Protein AF-A0A3D0LXN7-F1 (afdb_monomer_lite)

Structure (mmCIF, N/CA/C/O backbone):
data_AF-A0A3D0LXN7-F1
#
_entry.id   AF-A0A3D0LXN7-F1
#
loop_
_atom_site.group_PDB
_atom_site.id
_atom_site.type_symbol
_atom_site.label_atom_id
_atom_site.label_alt_id
_atom_site.label_comp_id
_atom_site.label_asym_id
_atom_site.label_entity_id
_atom_site.label_seq_id
_atom_site.pdbx_PDB_ins_code
_atom_site.Cartn_x
_atom_site.Cartn_y
_atom_site.Cartn_z
_atom_site.occupancy
_atom_site.B_iso_or_equiv
_atom_site.auth_seq_id
_atom_site.auth_comp_id
_atom_site.auth_asym_id
_atom_site.auth_atom_id
_atom_site.pdbx_PDB_model_num
ATOM 1 N N . MET A 1 1 ? 51.418 36.571 -18.135 1.00 54.59 1 MET A N 1
ATOM 2 C CA . MET A 1 1 ? 50.299 37.410 -18.617 1.00 54.59 1 MET A CA 1
ATOM 3 C C . MET A 1 1 ? 48.993 36.635 -18.841 1.00 54.59 1 MET A C 1
ATOM 5 O O . MET A 1 1 ? 48.068 36.870 -18.081 1.00 54.59 1 MET A O 1
ATOM 9 N N . MET A 1 2 ? 48.870 35.699 -19.801 1.00 38.34 2 MET A N 1
ATOM 10 C CA . MET A 1 2 ? 47.593 34.976 -20.043 1.00 38.34 2 MET A CA 1
ATOM 11 C C . MET A 1 2 ? 47.207 34.010 -18.903 1.00 38.34 2 MET A C 1
ATOM 13 O O . MET A 1 2 ? 46.051 33.967 -18.494 1.00 38.34 2 MET A O 1
ATOM 17 N N . GLU A 1 3 ? 48.185 33.306 -18.330 1.00 50.97 3 GLU A N 1
ATOM 18 C CA . GLU A 1 3 ? 47.972 32.413 -17.178 1.00 50.97 3 GLU A CA 1
ATOM 19 C C . GLU A 1 3 ? 47.642 33.175 -15.884 1.00 50.97 3 GLU A C 1
ATOM 21 O O . GLU A 1 3 ? 46.814 32.739 -15.091 1.00 50.97 3 GLU A O 1
ATOM 26 N N . GLU A 1 4 ? 48.196 34.375 -15.701 1.00 49.41 4 GLU A N 1
ATOM 27 C CA . GLU A 1 4 ? 47.832 35.250 -14.577 1.00 49.41 4 GLU A CA 1
ATOM 28 C C . GLU A 1 4 ? 46.405 35.790 -14.718 1.00 49.41 4 GLU A C 1
ATOM 30 O O . GLU A 1 4 ? 45.710 35.955 -13.718 1.00 49.41 4 GLU A O 1
ATOM 35 N N . LEU A 1 5 ? 45.951 36.030 -15.953 1.00 47.81 5 LEU A N 1
ATOM 36 C CA . LEU A 1 5 ? 44.578 36.440 -16.242 1.00 47.81 5 LEU A CA 1
ATOM 37 C C . LEU A 1 5 ? 43.588 35.310 -15.919 1.00 47.81 5 LEU A C 1
ATOM 39 O O . LEU A 1 5 ? 42.580 35.544 -15.256 1.00 47.81 5 LEU A O 1
ATOM 43 N N . LYS A 1 6 ? 43.919 34.068 -16.300 1.00 56.88 6 LYS A N 1
ATOM 44 C CA . LYS A 1 6 ? 43.139 32.871 -15.943 1.00 56.88 6 LYS A CA 1
ATOM 45 C C . LYS A 1 6 ? 43.099 32.651 -14.431 1.00 56.88 6 LYS A C 1
ATOM 47 O O . LYS A 1 6 ? 42.025 32.439 -13.880 1.00 56.88 6 LYS A O 1
ATOM 52 N N . ALA A 1 7 ? 44.237 32.769 -13.746 1.00 58.62 7 ALA A N 1
ATOM 53 C CA . ALA A 1 7 ? 44.312 32.608 -12.295 1.00 58.62 7 ALA A CA 1
ATOM 54 C C . ALA A 1 7 ? 43.496 33.675 -11.541 1.00 58.62 7 ALA A C 1
ATOM 56 O O . ALA A 1 7 ? 42.830 33.365 -10.552 1.00 58.62 7 ALA A O 1
ATOM 57 N N . ARG A 1 8 ? 43.501 34.926 -12.026 1.00 59.16 8 ARG A N 1
ATOM 58 C CA . ARG A 1 8 ? 42.653 36.003 -11.492 1.00 59.16 8 ARG A CA 1
ATOM 59 C C . ARG A 1 8 ? 41.167 35.724 -11.722 1.00 59.16 8 ARG A C 1
ATOM 61 O O . ARG A 1 8 ? 40.393 35.881 -10.783 1.00 59.16 8 ARG A O 1
ATOM 68 N N . ASN A 1 9 ? 40.787 35.243 -12.907 1.00 65.69 9 ASN A N 1
ATOM 69 C CA . ASN A 1 9 ? 39.399 34.894 -13.225 1.00 65.69 9 ASN A CA 1
ATOM 70 C C . ASN A 1 9 ? 38.882 33.722 -12.384 1.00 65.69 9 ASN A C 1
ATOM 72 O O . ASN A 1 9 ? 37.780 33.794 -11.849 1.00 65.69 9 ASN A O 1
ATOM 76 N N . ILE A 1 10 ? 39.694 32.679 -12.193 1.00 67.06 10 ILE A N 1
ATOM 77 C CA . ILE A 1 10 ? 39.335 31.527 -11.353 1.00 67.06 10 ILE A CA 1
ATOM 78 C C . ILE A 1 10 ? 39.123 31.968 -9.900 1.00 67.06 10 ILE A C 1
ATOM 80 O O . ILE A 1 10 ? 38.133 31.589 -9.280 1.00 67.06 10 ILE A O 1
ATOM 84 N N . ARG A 1 11 ? 40.010 32.814 -9.362 1.00 71.94 11 ARG A N 1
ATOM 85 C CA . ARG A 1 11 ? 39.874 33.333 -7.994 1.00 71.94 11 ARG A CA 1
ATOM 86 C C . ARG A 1 11 ? 38.647 34.233 -7.833 1.00 71.94 11 ARG A C 1
ATOM 88 O O . ARG A 1 11 ? 37.946 34.119 -6.836 1.00 71.94 11 ARG A O 1
ATOM 95 N N . ALA A 1 12 ? 38.377 35.100 -8.808 1.00 67.88 12 ALA A N 1
ATOM 96 C CA . ALA A 1 12 ? 37.194 35.958 -8.802 1.00 67.88 12 ALA A CA 1
ATOM 97 C C . ALA A 1 12 ? 35.897 35.136 -8.831 1.00 67.88 12 ALA A C 1
ATOM 99 O O . ALA A 1 12 ? 34.969 35.420 -8.078 1.00 67.88 12 ALA A O 1
ATOM 100 N N . MET A 1 13 ? 35.866 34.076 -9.641 1.00 67.56 13 MET A N 1
ATOM 101 C CA . MET A 1 13 ? 34.735 33.157 -9.718 1.00 67.56 13 MET A CA 1
ATOM 102 C C . MET A 1 13 ? 34.522 32.408 -8.396 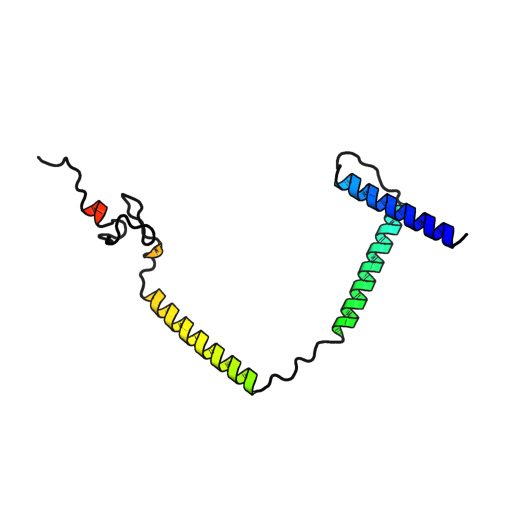1.00 67.56 13 MET A C 1
ATOM 104 O O . MET A 1 13 ? 33.395 32.320 -7.921 1.00 67.56 13 MET A O 1
ATOM 108 N N . TRP A 1 14 ? 35.597 31.932 -7.763 1.00 72.81 14 TRP A N 1
ATOM 109 C CA . TRP A 1 14 ? 35.516 31.222 -6.483 1.00 72.81 14 TRP A CA 1
ATOM 110 C C . TRP A 1 14 ? 35.037 32.130 -5.340 1.00 72.81 14 TRP A C 1
ATOM 112 O O . TRP A 1 14 ? 34.177 31.743 -4.555 1.00 72.81 14 TRP A O 1
ATOM 122 N N . ASN A 1 15 ? 35.508 33.379 -5.299 1.00 73.38 15 ASN A N 1
ATOM 123 C CA . ASN A 1 15 ? 35.017 34.370 -4.340 1.00 73.38 15 ASN A CA 1
ATOM 124 C C . ASN A 1 15 ? 33.523 34.675 -4.546 1.00 73.38 15 ASN A C 1
ATOM 126 O O . ASN A 1 15 ? 32.788 34.777 -3.570 1.00 73.38 15 ASN A O 1
ATOM 130 N N . ALA A 1 16 ? 33.058 34.768 -5.798 1.00 66.81 16 ALA A N 1
ATOM 131 C CA . ALA A 1 16 ? 31.645 35.001 -6.103 1.00 66.81 16 ALA A CA 1
ATOM 132 C C . ALA A 1 16 ? 30.746 33.826 -5.678 1.00 66.81 16 ALA A C 1
ATOM 134 O O . ALA A 1 16 ? 29.636 34.048 -5.197 1.00 66.81 16 ALA A O 1
ATOM 135 N N . VAL A 1 17 ? 31.228 32.585 -5.820 1.00 68.06 17 VAL A N 1
ATOM 136 C CA . VAL A 1 17 ? 30.530 31.384 -5.329 1.00 68.06 17 VAL A CA 1
ATOM 137 C C . VAL A 1 17 ? 30.421 31.407 -3.804 1.00 68.06 17 VAL A C 1
ATOM 139 O O . VAL A 1 17 ? 29.329 31.221 -3.276 1.00 68.06 17 VAL A O 1
ATOM 142 N N . ASN A 1 18 ? 31.507 31.726 -3.101 1.00 75.12 18 ASN A N 1
ATOM 143 C CA . ASN A 1 18 ? 31.481 31.827 -1.643 1.00 75.12 18 ASN A CA 1
ATOM 144 C C . ASN A 1 18 ? 30.568 32.947 -1.135 1.00 75.12 18 ASN A C 1
ATOM 146 O O . ASN A 1 18 ? 29.884 32.772 -0.134 1.00 75.12 18 ASN A O 1
ATOM 150 N N . GLU A 1 19 ? 30.533 34.097 -1.811 1.00 67.88 19 GLU A N 1
ATOM 151 C CA . GLU A 1 19 ? 29.622 35.189 -1.449 1.00 67.88 19 GLU A CA 1
ATOM 152 C C . GLU A 1 19 ? 28.149 34.818 -1.680 1.00 67.88 19 GLU A C 1
ATOM 154 O O . GLU A 1 19 ? 27.280 35.227 -0.907 1.00 67.88 19 GLU A O 1
ATOM 159 N N . LEU A 1 20 ? 27.855 34.025 -2.715 1.00 64.31 20 LEU A N 1
ATOM 160 C CA . LEU A 1 20 ? 26.521 33.474 -2.968 1.00 64.31 20 LEU A CA 1
ATOM 161 C C . LEU A 1 20 ? 26.099 32.478 -1.884 1.00 64.31 20 LEU A C 1
ATOM 163 O O . LEU A 1 20 ? 24.965 32.541 -1.411 1.00 64.31 20 LEU A O 1
ATOM 167 N N . GLU A 1 21 ? 27.010 31.596 -1.477 1.00 67.25 21 GLU A N 1
ATOM 168 C CA . GLU A 1 21 ? 26.787 30.634 -0.398 1.00 67.25 21 GLU A CA 1
ATOM 169 C C . GLU A 1 21 ? 26.569 31.348 0.947 1.00 67.25 21 GLU A C 1
ATOM 171 O O . GLU A 1 21 ? 25.581 31.083 1.630 1.00 67.25 21 GLU A O 1
ATOM 176 N N . ASP A 1 22 ? 27.394 32.348 1.274 1.00 67.06 22 ASP A N 1
ATOM 177 C CA . ASP A 1 22 ? 27.238 33.191 2.469 1.00 67.06 22 ASP A CA 1
ATOM 178 C C . ASP A 1 22 ? 25.906 33.964 2.459 1.00 67.06 22 ASP A C 1
ATOM 180 O O . ASP A 1 22 ? 25.204 34.035 3.466 1.00 67.06 22 ASP A O 1
ATOM 184 N N . THR A 1 23 ? 25.488 34.481 1.298 1.00 63.81 23 THR A N 1
ATOM 185 C CA . THR A 1 23 ? 24.202 35.186 1.144 1.00 63.81 23 THR A CA 1
ATOM 186 C C . THR A 1 23 ? 23.003 34.244 1.295 1.00 63.81 23 THR A C 1
ATOM 188 O O . THR A 1 23 ? 21.987 34.636 1.872 1.00 63.81 23 THR A O 1
ATOM 191 N N . ALA A 1 24 ? 23.106 33.001 0.813 1.00 61.84 24 ALA A N 1
ATOM 192 C CA . ALA A 1 24 ? 22.078 31.978 1.005 1.00 61.84 24 ALA A CA 1
ATOM 193 C C . ALA A 1 24 ? 21.961 31.561 2.480 1.00 61.84 24 ALA A C 1
ATOM 195 O O . ALA A 1 24 ? 20.854 31.359 2.982 1.00 61.84 24 ALA A O 1
ATOM 196 N N . MET A 1 25 ? 23.092 31.498 3.186 1.00 66.62 25 MET A N 1
ATOM 197 C CA . MET A 1 25 ? 23.161 31.184 4.615 1.00 66.62 25 MET A CA 1
ATOM 198 C C . MET A 1 25 ? 22.770 32.377 5.509 1.00 66.62 25 MET A C 1
ATOM 200 O O . MET A 1 25 ? 22.340 32.189 6.652 1.00 66.62 25 MET A O 1
ATOM 204 N N . HIS A 1 26 ? 22.862 33.610 4.997 1.00 66.19 26 HIS A N 1
ATOM 205 C CA . HIS A 1 26 ? 22.554 34.855 5.708 1.00 66.19 26 HIS A CA 1
ATOM 206 C C . HIS A 1 26 ? 21.642 35.792 4.882 1.00 66.19 26 HIS A C 1
ATOM 208 O O . HIS A 1 26 ? 22.065 36.876 4.461 1.00 66.19 26 HIS A O 1
ATOM 214 N N . PRO A 1 27 ? 20.346 35.454 4.717 1.00 57.75 27 PRO A N 1
ATOM 215 C CA . PRO A 1 27 ? 19.426 36.097 3.763 1.00 57.75 27 PRO A CA 1
ATOM 216 C C . PRO A 1 27 ? 19.093 37.579 4.044 1.00 57.75 27 PRO A C 1
ATOM 218 O O . PRO A 1 27 ? 18.357 38.212 3.285 1.00 57.75 27 PRO A O 1
ATOM 221 N N . GLY A 1 28 ? 19.619 38.161 5.128 1.00 59.50 28 GLY A N 1
ATOM 222 C CA . GLY A 1 28 ? 19.380 39.546 5.546 1.00 59.50 28 GLY A CA 1
ATOM 223 C C . GLY A 1 28 ? 20.296 40.608 4.918 1.00 59.50 28 GLY A C 1
ATOM 224 O O . GLY A 1 28 ? 20.056 41.796 5.130 1.00 59.50 28 GLY A O 1
ATOM 225 N N . LYS A 1 29 ? 21.336 40.238 4.155 1.00 57.16 29 LYS A N 1
ATOM 226 C CA . LYS A 1 29 ? 22.274 41.195 3.530 1.00 57.16 29 LYS A CA 1
ATOM 227 C C . LYS A 1 29 ? 22.226 41.093 2.004 1.00 57.16 29 LYS A C 1
ATOM 229 O O . LYS A 1 29 ? 22.818 40.201 1.412 1.00 57.16 29 LYS A O 1
ATOM 234 N N . LYS A 1 30 ? 21.548 42.035 1.341 1.00 52.12 30 LYS A N 1
ATOM 235 C CA . LYS A 1 30 ? 21.481 42.091 -0.130 1.00 52.12 30 LYS A CA 1
ATOM 236 C C . LYS A 1 30 ? 22.723 42.782 -0.698 1.00 52.12 30 LYS A C 1
ATOM 238 O O . LYS A 1 30 ? 22.745 44.006 -0.802 1.00 52.12 30 LYS A O 1
ATOM 243 N N . LYS A 1 31 ? 23.744 42.018 -1.087 1.00 58.53 31 LYS A N 1
ATOM 244 C CA . LYS A 1 31 ? 24.773 42.499 -2.021 1.00 58.53 31 LYS A CA 1
ATOM 245 C C . LYS A 1 31 ? 24.382 42.052 -3.426 1.00 58.53 31 LYS A C 1
ATOM 247 O O . LYS A 1 31 ? 24.270 40.862 -3.694 1.00 58.53 31 LYS A O 1
ATOM 252 N N . SER A 1 32 ? 24.109 43.006 -4.311 1.00 58.56 32 SER A N 1
ATOM 253 C CA . SER A 1 32 ? 23.820 42.721 -5.716 1.00 58.56 32 SER A CA 1
ATOM 254 C C . SER A 1 32 ? 25.115 42.351 -6.437 1.00 58.56 32 SER A C 1
ATOM 256 O O . SER A 1 32 ? 26.042 43.161 -6.479 1.00 58.56 32 SER A O 1
ATOM 258 N N . LEU A 1 33 ? 25.174 41.151 -7.012 1.00 61.28 33 LEU A N 1
ATOM 259 C CA . LEU A 1 33 ? 26.239 40.755 -7.937 1.00 61.28 33 LEU A CA 1
ATOM 260 C C . LEU A 1 33 ? 26.326 41.743 -9.104 1.00 61.28 33 LEU A C 1
ATOM 262 O O . LEU A 1 33 ? 25.301 42.244 -9.574 1.00 61.28 33 LEU A O 1
ATOM 266 N N . SER A 1 34 ? 27.544 42.021 -9.577 1.00 73.19 34 SER A N 1
ATOM 267 C CA . SER A 1 34 ? 27.714 42.870 -10.755 1.00 73.19 34 SER A CA 1
ATOM 268 C C . SER A 1 34 ? 27.059 42.210 -11.973 1.00 73.19 34 SER A C 1
ATOM 270 O O . SER A 1 34 ? 27.049 40.985 -12.125 1.00 73.19 34 SER A O 1
ATOM 272 N N . THR A 1 35 ? 26.511 43.036 -12.859 1.00 72.81 35 THR A N 1
ATOM 273 C CA . THR A 1 35 ? 25.857 42.594 -14.094 1.00 72.81 35 THR A CA 1
ATOM 274 C C . THR A 1 35 ? 26.770 41.706 -14.947 1.00 72.81 35 THR A C 1
ATOM 276 O O . THR A 1 35 ? 26.317 40.723 -15.526 1.00 72.81 35 THR A O 1
ATOM 279 N N . GLU A 1 36 ? 28.067 42.010 -14.980 1.00 72.06 36 GLU A N 1
ATOM 280 C CA . GLU A 1 36 ? 29.080 41.229 -15.696 1.00 72.06 36 GLU A CA 1
ATOM 281 C C . GLU A 1 36 ? 29.236 39.817 -15.109 1.00 72.06 36 GLU A C 1
ATOM 283 O O . GLU A 1 36 ? 29.218 38.834 -15.850 1.00 72.06 36 GLU A O 1
ATOM 288 N N . THR A 1 37 ? 29.266 39.694 -13.778 1.00 74.38 37 THR A N 1
ATOM 289 C CA . THR A 1 37 ? 29.306 38.395 -13.091 1.00 74.38 37 THR A CA 1
ATOM 290 C C . THR A 1 37 ? 28.050 37.569 -13.371 1.00 74.38 37 THR A C 1
ATOM 292 O O . THR A 1 37 ? 28.141 36.360 -13.586 1.00 74.38 37 THR A O 1
ATOM 295 N N . LEU A 1 38 ? 26.878 38.208 -13.432 1.00 74.00 38 LEU A N 1
ATOM 296 C CA . LEU A 1 38 ? 25.626 37.530 -13.780 1.00 74.00 38 LEU A CA 1
ATOM 297 C C . LEU A 1 38 ? 25.637 37.006 -15.222 1.00 74.00 38 LEU A C 1
ATOM 299 O O . LEU A 1 38 ? 25.230 35.869 -15.458 1.00 74.00 38 LEU A O 1
ATOM 303 N N . PHE A 1 39 ? 26.138 37.787 -16.183 1.00 74.31 39 PHE A N 1
ATOM 304 C CA . PHE A 1 39 ? 26.242 37.345 -17.576 1.00 74.31 39 PHE A CA 1
ATOM 305 C C . PHE A 1 39 ? 27.182 36.148 -17.741 1.00 74.31 39 PHE A C 1
ATOM 307 O O . PHE A 1 39 ? 26.828 35.190 -18.432 1.00 74.31 39 PHE A O 1
ATOM 314 N N . ILE A 1 40 ? 28.337 36.168 -17.070 1.00 76.44 40 ILE A N 1
ATOM 315 C CA . ILE A 1 40 ? 29.295 35.054 -17.089 1.00 76.44 40 ILE A CA 1
ATOM 316 C C . ILE A 1 40 ? 28.665 33.795 -16.478 1.00 76.44 40 ILE A C 1
ATOM 318 O O . ILE A 1 40 ? 28.750 32.718 -17.069 1.00 76.44 40 ILE A O 1
ATOM 322 N N . ALA A 1 41 ? 27.971 33.925 -15.343 1.00 72.94 41 ALA A N 1
ATOM 323 C CA . ALA A 1 41 ? 27.296 32.801 -14.696 1.00 72.94 41 ALA A CA 1
ATOM 324 C C . ALA A 1 41 ? 26.199 32.190 -15.588 1.00 72.94 41 ALA A C 1
ATOM 326 O O . ALA A 1 41 ? 26.123 30.970 -15.732 1.00 72.94 41 ALA A O 1
ATOM 327 N N . ILE A 1 42 ? 25.380 33.023 -16.240 1.00 80.81 42 ILE A N 1
ATOM 328 C CA . ILE A 1 42 ? 24.326 32.556 -17.154 1.00 80.81 42 ILE A CA 1
ATOM 329 C C . ILE A 1 42 ? 24.926 31.825 -18.362 1.00 80.81 42 ILE A C 1
ATOM 331 O O . ILE A 1 42 ? 24.399 30.786 -18.764 1.00 80.81 42 ILE A O 1
ATOM 335 N N . ALA A 1 43 ? 26.015 32.341 -18.939 1.00 85.56 43 ALA A N 1
ATOM 336 C CA . ALA A 1 43 ? 26.694 31.700 -20.063 1.00 85.56 43 ALA A CA 1
ATOM 337 C C . ALA A 1 43 ? 27.253 30.320 -19.673 1.00 85.56 43 ALA A C 1
ATOM 339 O O . ALA A 1 43 ? 26.995 29.342 -20.374 1.00 85.56 43 ALA A O 1
ATOM 340 N N . ALA A 1 44 ? 27.910 30.220 -18.514 1.00 82.38 44 ALA A N 1
ATOM 341 C CA . ALA A 1 44 ? 28.449 28.959 -18.006 1.00 82.38 44 ALA A CA 1
ATOM 342 C C . ALA A 1 44 ? 27.350 27.911 -17.749 1.00 82.38 44 ALA A C 1
ATOM 344 O O . ALA A 1 44 ? 27.501 26.745 -18.112 1.00 82.38 44 ALA A O 1
ATOM 345 N N . ILE A 1 45 ? 26.205 28.318 -17.185 1.00 81.44 45 ILE A N 1
ATOM 346 C CA . ILE A 1 45 ? 25.059 27.418 -16.962 1.00 81.44 45 ILE A CA 1
ATOM 347 C C . ILE A 1 45 ? 24.515 26.880 -18.292 1.00 81.44 45 ILE A C 1
ATOM 349 O O . ILE A 1 45 ? 24.206 25.691 -18.399 1.00 81.44 45 ILE A O 1
ATOM 353 N N . ARG A 1 46 ? 24.402 27.737 -19.316 1.00 86.88 46 ARG A N 1
ATOM 354 C CA . ARG A 1 46 ? 23.930 27.327 -20.649 1.00 86.88 46 ARG A CA 1
ATOM 355 C C . ARG A 1 46 ? 24.879 26.327 -21.302 1.00 86.88 46 ARG A C 1
ATOM 357 O O . ARG A 1 46 ? 24.409 25.322 -21.829 1.00 86.88 46 ARG A O 1
ATOM 364 N N . GLU A 1 47 ? 26.183 26.563 -21.207 1.00 88.62 47 GLU A N 1
ATOM 365 C CA . GLU A 1 47 ? 27.202 25.665 -21.751 1.00 88.62 47 GLU A CA 1
ATOM 366 C C . GLU A 1 47 ? 27.180 24.292 -21.060 1.00 88.62 47 GLU A C 1
ATOM 368 O O . GLU A 1 47 ? 27.160 23.261 -21.732 1.00 88.62 47 GLU A O 1
ATOM 373 N N . ILE A 1 48 ? 27.077 24.249 -19.726 1.00 81.06 48 ILE A N 1
ATOM 374 C CA . ILE A 1 48 ? 26.952 22.990 -18.969 1.00 81.06 48 ILE A CA 1
ATOM 375 C C . ILE A 1 48 ? 25.672 22.236 -19.363 1.00 81.06 48 ILE A C 1
ATOM 377 O O . ILE A 1 48 ? 25.691 21.011 -19.534 1.00 81.06 48 ILE A O 1
ATOM 381 N N . ALA A 1 49 ? 24.558 22.950 -19.547 1.00 80.56 49 ALA A N 1
ATOM 382 C CA . ALA A 1 49 ? 23.304 22.353 -20.000 1.00 80.56 49 ALA A CA 1
ATOM 383 C C . ALA A 1 49 ? 23.418 21.780 -21.426 1.00 80.56 49 ALA A C 1
ATOM 385 O O . ALA A 1 49 ? 22.889 20.703 -21.707 1.00 80.56 49 ALA A O 1
ATOM 386 N N . GLU A 1 50 ? 24.133 22.456 -22.327 1.00 85.69 50 GLU A N 1
ATOM 387 C CA . GLU A 1 50 ? 24.414 21.970 -23.682 1.00 85.69 50 GLU A CA 1
ATOM 388 C C . GLU A 1 50 ? 25.327 20.748 -23.685 1.00 85.69 50 GLU A C 1
ATOM 390 O O . GLU A 1 50 ? 24.981 19.739 -24.301 1.00 85.69 50 GLU A O 1
ATOM 395 N N . GLN A 1 51 ? 26.429 20.778 -22.938 1.00 77.50 51 GLN A N 1
ATOM 396 C CA . GLN A 1 51 ? 27.327 19.632 -22.795 1.00 77.50 51 GLN A CA 1
ATOM 397 C C . GLN A 1 51 ? 26.597 18.410 -22.214 1.00 77.50 51 GLN A C 1
ATOM 399 O O . GLN A 1 51 ? 26.768 17.293 -22.707 1.00 77.50 51 GLN A O 1
ATOM 404 N N . THR A 1 52 ? 25.716 18.616 -21.230 1.00 76.88 52 THR A N 1
ATOM 405 C CA . THR A 1 52 ? 24.884 17.548 -20.648 1.00 76.88 52 THR A CA 1
ATOM 406 C C . THR A 1 52 ? 23.902 16.978 -21.672 1.00 76.88 52 THR A C 1
ATOM 408 O O . THR A 1 52 ? 23.771 15.759 -21.785 1.00 76.88 52 THR A O 1
ATOM 411 N N . ARG A 1 53 ? 23.254 17.831 -22.479 1.00 72.81 53 ARG A N 1
ATOM 412 C CA . ARG A 1 53 ? 22.382 17.380 -23.577 1.00 72.81 53 ARG A CA 1
ATOM 413 C C . ARG A 1 53 ? 23.150 16.577 -24.619 1.00 72.81 53 ARG A C 1
ATOM 415 O O . ARG A 1 53 ? 22.696 15.503 -24.992 1.00 72.81 53 ARG A O 1
ATOM 422 N N . HIS A 1 54 ? 24.318 17.045 -25.056 1.00 70.88 54 HIS A N 1
ATOM 423 C CA . HIS A 1 54 ? 25.140 16.320 -26.026 1.00 70.88 54 HIS A CA 1
ATOM 424 C C . HIS A 1 54 ? 25.628 14.972 -25.485 1.00 70.88 54 HIS A C 1
ATOM 426 O O . HIS A 1 54 ? 25.595 13.985 -26.219 1.00 70.88 54 HIS A O 1
ATOM 432 N N . LYS A 1 55 ? 26.002 14.899 -24.201 1.00 67.12 55 LYS A N 1
ATOM 433 C CA . LYS A 1 55 ? 26.381 13.646 -23.534 1.00 67.12 55 LYS A CA 1
ATOM 434 C C . LYS A 1 55 ? 25.204 12.672 -23.430 1.00 67.12 55 LYS A C 1
ATOM 436 O O . LYS A 1 55 ? 25.372 11.494 -23.721 1.00 67.12 55 LYS A O 1
ATOM 441 N N . ASN A 1 56 ? 24.006 13.157 -23.106 1.00 60.59 56 ASN A N 1
ATOM 442 C CA . ASN A 1 56 ? 22.800 12.326 -23.085 1.00 60.59 56 ASN A CA 1
ATOM 443 C C . ASN A 1 56 ? 22.412 11.850 -24.492 1.00 60.59 56 ASN A C 1
ATOM 445 O O . ASN A 1 56 ? 22.097 10.681 -24.662 1.00 60.59 56 ASN A O 1
ATOM 449 N N . THR A 1 57 ? 22.521 12.693 -25.523 1.00 61.94 57 THR A N 1
ATOM 450 C CA . THR A 1 57 ? 22.307 12.291 -26.927 1.00 61.94 57 THR A CA 1
ATOM 451 C C . THR A 1 57 ? 23.343 11.267 -27.405 1.00 61.94 57 THR A C 1
ATOM 453 O O . THR A 1 57 ? 23.000 10.360 -28.161 1.00 61.94 57 THR A O 1
ATOM 456 N N . ALA A 1 58 ? 24.601 11.379 -26.965 1.00 59.00 58 ALA A N 1
ATOM 457 C CA . ALA A 1 58 ? 25.633 10.379 -27.234 1.00 59.00 58 ALA A CA 1
ATOM 458 C C . ALA A 1 58 ? 25.337 9.049 -26.518 1.00 59.00 58 ALA A C 1
ATOM 460 O O . ALA A 1 58 ? 25.489 7.993 -27.125 1.00 59.00 58 ALA A O 1
ATOM 461 N N . ASN A 1 59 ? 24.831 9.101 -25.281 1.00 56.69 59 ASN A N 1
ATOM 462 C CA . ASN A 1 59 ? 24.386 7.921 -24.535 1.00 56.69 59 ASN A CA 1
ATOM 463 C C . ASN A 1 59 ? 23.125 7.279 -25.143 1.00 56.69 59 ASN A C 1
ATOM 465 O O . ASN A 1 59 ? 23.025 6.060 -25.173 1.00 56.69 59 ASN A O 1
ATOM 469 N N . HIS A 1 60 ? 22.194 8.061 -25.700 1.00 54.34 60 HIS A N 1
ATOM 470 C CA . HIS A 1 60 ? 20.997 7.542 -26.377 1.00 54.34 60 HIS A CA 1
ATOM 471 C C . HIS A 1 60 ? 21.288 6.822 -27.703 1.00 54.34 60 HIS A C 1
ATOM 473 O O . HIS A 1 60 ? 20.412 6.133 -28.214 1.00 54.34 60 HIS A O 1
ATOM 479 N N . ARG A 1 61 ? 22.494 6.952 -28.275 1.00 55.75 61 ARG A N 1
ATOM 480 C CA . ARG A 1 61 ? 22.905 6.150 -29.444 1.00 55.75 61 ARG A CA 1
ATOM 481 C C . ARG A 1 61 ? 23.395 4.747 -29.082 1.00 55.75 61 ARG A C 1
ATOM 483 O O . ARG A 1 61 ? 23.610 3.952 -29.988 1.00 55.75 61 ARG A O 1
ATOM 490 N N . ALA A 1 62 ? 23.548 4.444 -27.797 1.00 58.25 62 ALA A N 1
ATOM 491 C CA . ALA A 1 62 ? 23.755 3.094 -27.302 1.00 58.25 62 ALA A CA 1
ATOM 492 C C . ALA A 1 62 ? 22.566 2.733 -26.407 1.00 58.25 62 ALA A C 1
ATOM 494 O O . ALA A 1 62 ? 22.663 2.729 -25.181 1.00 58.25 62 ALA A O 1
ATOM 495 N N . GLU A 1 63 ? 21.419 2.459 -27.027 1.00 50.59 63 GLU A N 1
ATOM 496 C CA . GLU A 1 63 ? 20.438 1.598 -26.374 1.00 50.59 63 GLU A CA 1
ATOM 497 C C . GLU A 1 63 ? 21.174 0.276 -26.105 1.00 50.59 63 GLU A C 1
ATOM 499 O O . GLU A 1 63 ? 21.758 -0.275 -27.045 1.00 50.59 63 GLU A O 1
ATOM 504 N N . PRO A 1 64 ? 21.285 -0.202 -24.851 1.00 56.84 64 PRO A N 1
ATOM 505 C CA . PRO A 1 64 ? 21.812 -1.534 -24.643 1.00 56.84 64 PRO A CA 1
ATOM 506 C C . PRO A 1 64 ? 20.862 -2.464 -25.386 1.00 56.84 64 PRO A C 1
ATOM 508 O O . PRO A 1 64 ? 19.682 -2.547 -25.044 1.00 56.84 64 PRO A O 1
ATOM 511 N N . GLU A 1 65 ? 21.357 -3.121 -26.433 1.00 54.72 65 GLU A N 1
ATOM 512 C CA . GLU A 1 65 ? 20.655 -4.254 -27.009 1.00 54.72 65 GLU A CA 1
ATOM 513 C C . GLU A 1 65 ? 20.406 -5.205 -25.840 1.00 54.72 65 GLU A C 1
ATOM 515 O O . GLU A 1 65 ? 21.353 -5.753 -25.268 1.00 54.72 65 GLU A O 1
ATOM 520 N N . ASN A 1 66 ? 19.149 -5.313 -25.394 1.00 61.00 66 ASN A N 1
ATOM 521 C CA . ASN A 1 66 ? 18.800 -6.313 -24.400 1.00 61.00 66 ASN A CA 1
ATOM 522 C C . ASN A 1 66 ? 19.271 -7.640 -25.000 1.00 61.00 66 ASN A C 1
ATOM 524 O O . ASN A 1 66 ? 18.830 -7.961 -26.111 1.00 61.00 66 ASN A O 1
ATOM 528 N N . PRO A 1 67 ? 20.187 -8.377 -24.342 1.00 63.62 67 PRO A N 1
ATOM 529 C CA . PRO A 1 67 ? 20.621 -9.654 -24.875 1.00 63.62 67 PRO A CA 1
ATOM 530 C C . PRO A 1 67 ? 19.355 -10.476 -25.121 1.00 63.62 67 PRO A C 1
ATOM 532 O O . PRO A 1 67 ? 18.444 -10.410 -24.286 1.00 63.62 67 PRO A O 1
ATOM 535 N N . PRO A 1 68 ? 19.241 -11.169 -26.268 1.00 64.50 68 PRO A N 1
ATOM 536 C CA . PRO A 1 68 ? 18.039 -11.920 -26.589 1.00 64.50 68 PRO A CA 1
ATOM 537 C C . PRO A 1 68 ? 17.716 -12.794 -25.384 1.00 64.50 68 PRO A C 1
ATOM 539 O O . PRO A 1 68 ? 18.549 -13.612 -24.987 1.00 64.50 68 PRO A O 1
ATOM 542 N N . LEU A 1 69 ? 16.564 -12.538 -24.748 1.00 62.59 69 LEU A N 1
ATOM 543 C CA . LEU A 1 69 ? 16.155 -13.316 -23.591 1.00 62.59 69 LEU A CA 1
ATOM 544 C C . LEU A 1 69 ? 16.172 -14.774 -24.028 1.00 62.59 69 LEU A C 1
ATOM 546 O O . LEU A 1 69 ? 15.459 -15.165 -24.954 1.00 62.59 69 LEU A O 1
ATOM 550 N N . ASP A 1 70 ? 17.022 -15.548 -23.365 1.00 82.06 70 ASP A N 1
ATOM 551 C CA . ASP A 1 70 ? 17.021 -16.993 -23.446 1.00 82.06 70 ASP A CA 1
ATOM 552 C C . ASP A 1 70 ? 15.568 -17.469 -23.279 1.00 82.06 70 ASP A C 1
ATOM 554 O O . ASP A 1 70 ? 14.890 -17.123 -22.307 1.00 82.06 70 ASP A O 1
ATOM 558 N N . ALA A 1 71 ? 15.066 -18.229 -24.255 1.00 81.00 71 ALA A N 1
ATOM 559 C CA . ALA A 1 71 ? 13.708 -18.761 -24.232 1.00 81.00 71 ALA A CA 1
ATOM 560 C C . ALA A 1 71 ? 13.433 -19.573 -22.951 1.00 81.00 71 ALA A C 1
ATOM 562 O O . ALA A 1 71 ? 12.294 -19.624 -22.484 1.00 81.00 71 ALA A O 1
ATOM 563 N N . ILE A 1 72 ? 14.474 -20.162 -22.354 1.00 84.38 72 ILE A N 1
ATOM 564 C CA . ILE A 1 72 ? 14.432 -20.857 -21.068 1.00 84.38 72 ILE A CA 1
ATOM 565 C C . ILE A 1 72 ? 14.216 -19.859 -19.925 1.00 84.38 72 ILE A C 1
ATOM 567 O O . ILE A 1 72 ? 13.349 -20.097 -19.086 1.00 84.38 72 ILE A O 1
ATOM 571 N N . GLU A 1 73 ? 14.934 -18.736 -19.883 1.00 88.12 73 GLU A N 1
ATOM 572 C CA . GLU A 1 73 ? 14.718 -17.690 -18.871 1.00 88.12 73 GLU A CA 1
ATOM 573 C C . GLU A 1 73 ? 13.324 -17.058 -18.989 1.00 88.12 73 GLU A C 1
ATOM 575 O O . GLU A 1 73 ? 12.641 -16.845 -17.981 1.00 88.12 73 GLU A O 1
ATOM 580 N N . LEU A 1 74 ? 12.836 -16.845 -20.215 1.00 88.12 74 LEU A N 1
ATOM 581 C CA . LEU A 1 74 ? 11.473 -16.363 -20.437 1.00 88.12 74 LEU A CA 1
ATOM 582 C C . LEU A 1 74 ? 10.426 -17.380 -19.954 1.00 88.12 74 LEU A C 1
ATOM 584 O O . LEU A 1 74 ? 9.461 -17.002 -19.287 1.00 88.12 74 LEU A O 1
ATOM 588 N N . ALA A 1 75 ? 10.631 -18.672 -20.227 1.00 91.94 75 ALA A N 1
ATOM 589 C CA . ALA A 1 75 ? 9.747 -19.737 -19.760 1.00 91.94 75 ALA A CA 1
ATOM 590 C C . ALA A 1 75 ? 9.750 -19.863 -18.227 1.00 91.94 75 ALA A C 1
ATOM 592 O O . ALA A 1 75 ? 8.682 -19.956 -17.621 1.00 91.94 75 ALA A O 1
ATOM 593 N N . LYS A 1 76 ? 10.923 -19.796 -17.582 1.00 94.62 76 LYS A N 1
ATOM 594 C CA . LYS A 1 76 ? 11.045 -19.773 -16.113 1.00 94.62 76 LYS A CA 1
ATOM 595 C C . LYS A 1 76 ? 10.279 -18.599 -15.510 1.00 94.62 76 LYS A C 1
ATOM 597 O O . LYS A 1 76 ? 9.503 -18.782 -14.574 1.00 94.62 76 LYS A O 1
ATOM 602 N N . THR A 1 77 ? 10.452 -17.412 -16.085 1.00 93.88 77 THR A N 1
ATOM 603 C CA . THR A 1 77 ? 9.776 -16.194 -15.622 1.00 93.88 77 THR A CA 1
ATOM 604 C C . THR A 1 77 ? 8.260 -16.302 -15.790 1.00 93.88 77 THR A C 1
ATOM 606 O O . THR A 1 77 ? 7.512 -15.927 -14.889 1.00 93.88 77 THR A O 1
ATOM 609 N N . ALA A 1 78 ? 7.787 -16.871 -16.903 1.00 95.62 78 ALA A N 1
ATOM 610 C CA . ALA A 1 78 ? 6.364 -17.105 -17.141 1.00 95.62 78 ALA A CA 1
ATOM 611 C C . ALA A 1 78 ? 5.758 -18.095 -16.131 1.00 95.62 78 ALA A C 1
ATOM 613 O O . ALA A 1 78 ? 4.675 -17.838 -15.605 1.00 95.62 78 ALA A O 1
ATOM 614 N N . ILE A 1 79 ? 6.466 -19.185 -15.811 1.00 97.06 79 ILE A N 1
ATOM 615 C CA . ILE A 1 79 ? 6.035 -20.163 -14.800 1.00 97.06 79 ILE A CA 1
ATOM 616 C C . ILE A 1 79 ? 5.942 -19.507 -13.418 1.00 97.06 79 ILE A C 1
ATOM 618 O O . ILE A 1 79 ? 4.919 -19.651 -12.749 1.00 97.06 79 ILE A O 1
ATOM 622 N N . ALA A 1 80 ? 6.956 -18.738 -13.014 1.00 96.69 80 ALA A N 1
ATOM 623 C CA . ALA A 1 80 ? 6.952 -18.029 -11.733 1.00 96.69 80 ALA A CA 1
ATOM 624 C C . ALA A 1 80 ? 5.794 -17.018 -11.641 1.00 96.69 80 ALA A C 1
ATOM 626 O O . ALA A 1 80 ? 5.097 -16.944 -10.630 1.00 96.69 80 ALA A O 1
ATOM 627 N N . LEU A 1 81 ? 5.521 -16.283 -12.724 1.00 97.25 81 LEU A N 1
ATOM 628 C CA . LEU A 1 81 ? 4.370 -15.381 -12.814 1.00 97.25 81 LEU A CA 1
ATOM 629 C C . LEU A 1 81 ? 3.035 -16.125 -12.709 1.00 97.25 81 LEU A C 1
ATOM 631 O O . LEU A 1 81 ? 2.105 -15.619 -12.081 1.00 97.25 81 LEU A O 1
ATOM 635 N N . GLN A 1 82 ? 2.920 -17.304 -13.321 1.00 97.25 82 GLN A N 1
ATOM 636 C CA . GLN A 1 82 ? 1.722 -18.138 -13.234 1.00 97.25 82 GLN A CA 1
ATOM 637 C C . GLN A 1 82 ? 1.482 -18.607 -11.790 1.00 97.25 82 GLN A C 1
ATOM 639 O O . GLN A 1 82 ? 0.356 -18.523 -11.302 1.00 97.25 82 GLN A O 1
ATOM 644 N N . GLN A 1 83 ? 2.539 -19.045 -11.101 1.00 97.12 83 GLN A N 1
ATOM 645 C CA . GLN A 1 83 ? 2.486 -19.458 -9.695 1.00 97.12 83 GLN A CA 1
ATOM 646 C C . GLN A 1 83 ? 2.078 -18.296 -8.789 1.00 97.12 83 GLN A C 1
ATOM 648 O O . GLN A 1 83 ? 1.111 -18.415 -8.042 1.00 97.12 83 GLN A O 1
ATOM 653 N N . LEU A 1 84 ? 2.716 -17.133 -8.943 1.00 97.06 84 LEU A N 1
ATOM 654 C CA . LEU A 1 84 ? 2.388 -15.941 -8.161 1.00 97.06 84 LEU A CA 1
ATOM 655 C C . LEU A 1 84 ? 0.936 -15.484 -8.380 1.00 97.06 84 LEU A C 1
ATOM 657 O O . LEU A 1 84 ? 0.275 -15.009 -7.457 1.00 97.06 84 LEU A O 1
ATOM 661 N N . LYS A 1 85 ? 0.411 -15.610 -9.604 1.00 97.31 85 LYS A N 1
ATOM 662 C CA . LYS A 1 85 ? -1.002 -15.321 -9.888 1.00 97.31 85 LYS A CA 1
ATOM 663 C C . LYS A 1 85 ? -1.932 -16.287 -9.153 1.00 97.31 85 LYS A C 1
ATOM 665 O O . LYS A 1 85 ? -2.907 -15.824 -8.569 1.00 97.31 85 LYS A O 1
ATOM 670 N N . ALA A 1 86 ? -1.610 -17.579 -9.145 1.00 96.50 86 ALA A N 1
ATOM 671 C CA . ALA A 1 86 ? -2.393 -18.589 -8.438 1.00 96.50 86 ALA A CA 1
ATOM 672 C C . ALA A 1 86 ? -2.373 -18.371 -6.913 1.00 96.50 86 ALA A C 1
ATOM 674 O O . ALA A 1 86 ? -3.421 -18.411 -6.273 1.00 96.50 86 ALA A O 1
ATOM 675 N N . GLU A 1 87 ? -1.212 -18.063 -6.333 1.00 95.44 87 GLU A N 1
ATOM 676 C CA . GLU A 1 87 ? -1.088 -17.739 -4.904 1.00 95.44 87 GLU A CA 1
ATOM 677 C C . GLU A 1 87 ? -1.897 -16.488 -4.533 1.00 95.44 87 GLU A C 1
ATOM 679 O O . GLU A 1 87 ? -2.636 -16.484 -3.549 1.00 95.44 87 GLU A O 1
ATOM 684 N N . ASN A 1 88 ? -1.835 -15.436 -5.355 1.00 95.62 88 ASN A N 1
ATOM 685 C CA . ASN A 1 88 ? -2.631 -14.228 -5.139 1.00 95.62 88 ASN A CA 1
ATOM 686 C C . ASN A 1 88 ? -4.139 -14.489 -5.228 1.00 95.62 88 ASN A C 1
ATOM 688 O O . ASN A 1 88 ? -4.913 -13.881 -4.489 1.00 95.62 88 ASN A O 1
ATOM 692 N N . GLU A 1 89 ? -4.572 -15.366 -6.130 1.00 95.94 89 GLU A N 1
ATOM 693 C CA . GLU A 1 89 ? -5.974 -15.767 -6.235 1.00 95.94 89 GLU A CA 1
ATOM 694 C C . GLU A 1 89 ? -6.435 -16.513 -4.977 1.00 95.94 89 GLU A C 1
ATOM 696 O O . GLU A 1 89 ? -7.483 -16.183 -4.420 1.00 95.94 89 GLU A O 1
ATOM 701 N N . GLN A 1 90 ? -5.615 -17.433 -4.463 1.00 93.69 90 GLN A N 1
ATOM 702 C CA . GLN A 1 90 ? -5.882 -18.121 -3.198 1.00 93.69 90 GLN A CA 1
ATOM 703 C C . GLN A 1 90 ? -5.965 -17.142 -2.019 1.00 93.69 90 GLN A C 1
ATOM 705 O O . GLN A 1 90 ? -6.915 -17.201 -1.237 1.00 93.69 90 GLN A O 1
ATOM 710 N N . LEU A 1 91 ? -5.025 -16.198 -1.909 1.00 92.19 91 LEU A N 1
ATOM 711 C CA . LEU A 1 91 ? -5.045 -15.170 -0.863 1.00 92.19 91 LEU A CA 1
ATOM 712 C C . LEU A 1 91 ? -6.303 -14.298 -0.944 1.00 92.19 91 LEU A C 1
ATOM 714 O O . LEU A 1 91 ? -6.934 -14.026 0.077 1.00 92.19 91 LEU A O 1
ATOM 718 N N . ARG A 1 92 ? -6.711 -13.896 -2.153 1.00 90.56 92 ARG A N 1
ATOM 719 C CA . ARG A 1 92 ? -7.959 -13.147 -2.362 1.00 90.56 92 ARG A CA 1
ATOM 720 C C . ARG A 1 92 ? -9.177 -13.952 -1.930 1.00 90.56 92 ARG A C 1
ATOM 722 O O . ARG A 1 92 ? -10.029 -13.393 -1.250 1.00 90.56 92 ARG A O 1
ATOM 729 N N . ALA A 1 93 ? -9.235 -15.242 -2.260 1.00 88.12 93 ALA A N 1
ATOM 730 C CA . ALA A 1 93 ? -10.326 -16.115 -1.836 1.00 88.12 93 ALA A CA 1
ATOM 731 C C . ALA A 1 93 ? -10.440 -16.181 -0.301 1.00 88.12 93 ALA A C 1
ATOM 733 O O . ALA A 1 93 ? -11.541 -16.075 0.240 1.00 88.12 93 ALA A O 1
ATOM 734 N N . VAL A 1 94 ? -9.311 -16.276 0.410 1.00 86.75 94 VAL A N 1
ATOM 735 C CA . VAL A 1 94 ? -9.280 -16.236 1.884 1.00 86.75 94 VAL A CA 1
ATOM 736 C C . VAL A 1 94 ? -9.775 -14.891 2.417 1.00 86.75 94 VAL A C 1
ATOM 738 O O . VAL A 1 94 ? -10.593 -14.862 3.333 1.00 86.75 94 VAL A O 1
ATOM 741 N N . ILE A 1 95 ? -9.331 -13.774 1.832 1.00 84.19 95 ILE A N 1
ATOM 742 C CA . ILE A 1 95 ? -9.782 -12.434 2.234 1.00 84.19 95 ILE A CA 1
ATOM 743 C C . ILE A 1 95 ? -11.296 -12.291 2.036 1.00 84.19 95 ILE A C 1
ATOM 745 O O . ILE A 1 95 ? -11.971 -11.794 2.930 1.00 84.19 95 ILE A O 1
ATOM 749 N N . THR A 1 96 ? -11.845 -12.775 0.916 1.00 79.75 96 THR A N 1
ATOM 750 C CA . THR A 1 96 ? -13.289 -12.689 0.632 1.00 79.75 96 THR A CA 1
ATOM 751 C C . THR A 1 96 ? -14.164 -13.540 1.550 1.00 79.75 96 THR A C 1
ATOM 753 O O . THR A 1 96 ? -15.353 -13.263 1.664 1.00 79.75 96 THR A O 1
ATOM 756 N N . GLN A 1 97 ? -13.612 -14.567 2.203 1.00 81.19 97 GLN A N 1
ATOM 757 C CA . GLN A 1 97 ? -14.349 -15.350 3.204 1.00 81.19 97 GLN A CA 1
ATOM 758 C C . GLN A 1 97 ? -14.472 -14.622 4.546 1.00 81.19 97 GLN A C 1
ATOM 760 O O . GLN A 1 97 ? -15.312 -14.991 5.365 1.00 81.19 97 GLN A O 1
ATOM 765 N N . ARG A 1 98 ? -13.633 -13.612 4.799 1.00 80.75 98 ARG A N 1
ATOM 766 C CA . ARG A 1 98 ? -13.662 -12.852 6.045 1.00 80.75 98 ARG A CA 1
ATOM 767 C C . ARG A 1 98 ? -14.638 -11.691 5.905 1.00 80.75 98 ARG A C 1
ATOM 769 O O . ARG A 1 98 ? -14.660 -11.009 4.884 1.00 80.75 98 ARG A O 1
ATOM 776 N N . ASP A 1 99 ? -15.436 -11.473 6.942 1.00 76.12 99 ASP A N 1
ATOM 777 C CA . ASP A 1 99 ? -16.348 -10.336 7.013 1.00 76.12 99 ASP A CA 1
ATOM 778 C C . ASP A 1 99 ? -15.570 -9.009 6.832 1.00 76.12 99 ASP A C 1
ATOM 780 O O . ASP A 1 99 ? -14.522 -8.847 7.467 1.00 76.12 99 ASP A O 1
ATOM 784 N N . PRO A 1 100 ? -16.018 -8.070 5.974 1.00 75.00 100 PRO A N 1
ATOM 785 C CA . PRO A 1 100 ? -15.296 -6.821 5.710 1.00 75.00 100 PRO A CA 1
ATOM 786 C C . PRO A 1 100 ? -15.044 -5.976 6.962 1.00 75.00 100 PRO A C 1
ATOM 788 O O . PRO A 1 100 ? -14.021 -5.293 7.057 1.00 75.00 100 PRO A O 1
ATOM 791 N N . ASP A 1 101 ? -15.944 -6.057 7.941 1.00 77.75 101 ASP A N 1
ATOM 792 C CA . ASP A 1 101 ? -15.855 -5.291 9.177 1.00 77.75 101 ASP A CA 1
ATOM 793 C C . ASP A 1 101 ? -14.992 -5.994 10.221 1.00 77.75 101 ASP A C 1
ATOM 795 O O . ASP A 1 101 ? -14.648 -5.392 11.232 1.00 77.75 101 ASP A O 1
ATOM 799 N N . PHE A 1 102 ? -14.552 -7.230 9.971 1.00 79.62 102 PHE A N 1
ATOM 800 C CA . PHE A 1 102 ? -13.732 -8.004 10.898 1.00 79.62 102 PHE A CA 1
ATOM 801 C C . PHE A 1 102 ? -12.516 -7.229 11.437 1.00 79.62 102 PHE A C 1
ATOM 803 O O . PHE A 1 102 ? -12.204 -7.314 12.623 1.00 79.62 102 PHE A O 1
ATOM 810 N N . PHE A 1 103 ? -11.831 -6.466 10.579 1.00 82.06 103 PHE A N 1
ATOM 811 C CA . PHE A 1 103 ? -10.652 -5.681 10.968 1.00 82.06 103 PHE A CA 1
ATOM 812 C C . PHE A 1 103 ? -10.987 -4.299 11.545 1.00 82.06 103 PHE A C 1
ATOM 814 O O . PHE A 1 103 ? -10.117 -3.668 12.139 1.00 82.06 103 PHE A O 1
ATOM 821 N N . ASN A 1 104 ? -12.223 -3.827 11.368 1.00 86.69 104 ASN A N 1
ATOM 822 C CA . ASN A 1 104 ? -12.657 -2.487 11.771 1.00 86.69 104 ASN A CA 1
ATOM 823 C C . ASN A 1 104 ? -13.578 -2.494 13.000 1.00 86.69 104 ASN A C 1
ATOM 825 O O . ASN A 1 104 ? -13.797 -1.437 13.594 1.00 86.69 104 ASN A O 1
ATOM 829 N N . ARG A 1 105 ? -14.117 -3.658 13.385 1.00 90.19 105 ARG A N 1
ATOM 830 C CA . ARG A 1 105 ? -14.982 -3.810 14.558 1.00 90.19 105 ARG A CA 1
ATOM 831 C C . ARG A 1 105 ? -14.260 -3.393 15.831 1.00 90.19 105 ARG A C 1
ATOM 833 O O . ARG A 1 105 ? -13.117 -3.783 16.077 1.00 90.19 105 ARG A O 1
ATOM 840 N N . LYS A 1 106 ? -14.977 -2.628 16.652 1.00 94.19 106 LYS A N 1
ATOM 841 C CA . LYS A 1 106 ? -14.562 -2.205 17.988 1.00 94.19 106 LYS A CA 1
ATOM 842 C C . LYS A 1 106 ? -15.707 -2.394 18.964 1.00 94.19 106 LYS A C 1
ATOM 844 O O . LYS A 1 106 ? -16.855 -2.122 18.628 1.00 94.19 106 LYS A O 1
ATOM 849 N N . CYS A 1 107 ? -15.392 -2.817 20.183 1.00 94.25 107 CYS A N 1
ATOM 850 C CA . CYS A 1 107 ? -16.397 -2.94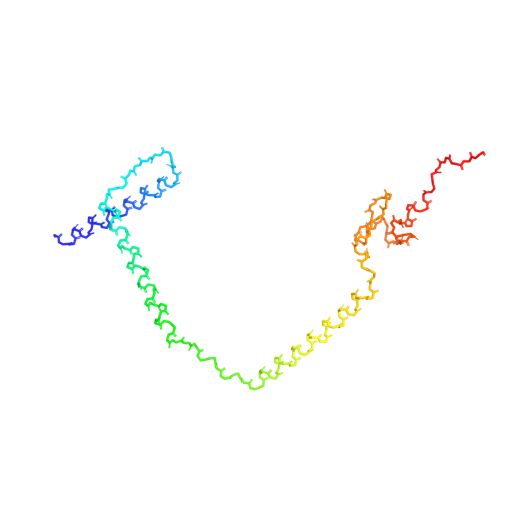2 21.227 1.00 94.25 107 CYS A CA 1
ATOM 851 C C . CYS A 1 107 ? -16.855 -1.548 21.662 1.00 94.25 107 CYS A C 1
ATOM 853 O O . CYS A 1 107 ? -16.039 -0.721 22.064 1.00 94.25 107 CYS A O 1
ATOM 855 N N . ARG A 1 108 ? -18.164 -1.302 21.651 1.00 95.00 108 ARG A N 1
ATOM 856 C CA . ARG A 1 108 ? -18.797 -0.044 22.066 1.00 95.00 108 ARG A CA 1
ATOM 857 C C . ARG A 1 108 ? -18.537 0.324 23.528 1.00 95.00 108 ARG A C 1
ATOM 859 O O . ARG A 1 108 ? -18.692 1.482 23.893 1.00 95.00 108 ARG A O 1
ATOM 866 N N . VAL A 1 109 ? -18.167 -0.653 24.363 1.00 94.44 109 VAL A N 1
ATOM 867 C CA . VAL A 1 109 ? -17.929 -0.466 25.803 1.00 94.44 109 VAL A CA 1
ATOM 868 C C . VAL A 1 109 ? -16.452 -0.217 26.107 1.00 94.44 109 VAL A C 1
ATOM 870 O O . VAL A 1 109 ? -16.120 0.781 26.739 1.00 94.44 109 VAL A O 1
ATOM 873 N N . CYS A 1 110 ? -15.559 -1.110 25.675 1.00 93.62 110 CYS A N 1
ATOM 874 C CA . CYS A 1 110 ? -14.138 -1.058 26.044 1.00 93.62 110 CYS A CA 1
ATOM 875 C C . CYS A 1 110 ? -13.196 -0.689 24.890 1.00 93.62 110 CYS A C 1
ATOM 877 O O . CYS A 1 110 ? -12.012 -0.460 25.122 1.00 93.62 110 CYS A O 1
ATOM 879 N N . GLY A 1 111 ? -13.691 -0.644 23.651 1.00 93.56 111 GLY A N 1
ATOM 880 C CA . GLY A 1 111 ? -12.894 -0.315 22.471 1.00 93.56 111 GLY A CA 1
ATOM 881 C C . GLY A 1 111 ? -11.945 -1.414 21.988 1.00 93.56 111 GLY A C 1
ATOM 882 O O . GLY A 1 111 ? -11.160 -1.131 21.085 1.00 93.56 111 GLY A O 1
ATOM 883 N N . CYS A 1 112 ? -12.000 -2.631 22.549 1.00 93.50 112 CYS A N 1
ATOM 884 C CA . CYS A 1 112 ? -11.188 -3.750 22.063 1.00 93.50 112 CYS A CA 1
ATOM 885 C C . CYS A 1 112 ? -11.496 -4.070 20.598 1.00 93.50 112 CYS A C 1
ATOM 887 O O . CYS A 1 112 ? -12.606 -3.820 20.119 1.00 93.50 112 CYS A O 1
ATOM 889 N N . ASP A 1 113 ? -10.503 -4.609 19.900 1.00 92.94 113 ASP A N 1
ATOM 890 C CA . ASP A 1 113 ? -10.580 -4.990 18.492 1.00 92.94 113 ASP A CA 1
ATOM 891 C C . ASP A 1 113 ? -9.899 -6.351 18.271 1.00 92.94 113 ASP A C 1
ATOM 893 O O . ASP A 1 113 ? -9.411 -6.977 19.212 1.00 92.94 113 ASP A O 1
ATOM 897 N N . TRP A 1 114 ? -9.869 -6.828 17.025 1.00 87.44 114 TRP A N 1
ATOM 898 C CA . TRP A 1 114 ? -9.222 -8.100 16.680 1.00 87.44 114 TRP A CA 1
ATOM 899 C C . TRP A 1 114 ? -7.741 -8.180 17.098 1.00 87.44 114 TRP A C 1
ATOM 901 O O . TRP A 1 114 ? -7.259 -9.263 17.421 1.00 87.44 114 TRP A O 1
ATOM 911 N N . ASN A 1 115 ? -7.009 -7.063 17.060 1.00 90.62 115 ASN A N 1
ATOM 912 C CA . ASN A 1 115 ? -5.576 -7.020 17.353 1.00 90.62 115 ASN A CA 1
ATOM 913 C C . ASN A 1 115 ? -5.274 -6.672 18.821 1.00 90.62 115 ASN A C 1
ATOM 915 O O . ASN A 1 115 ? -4.151 -6.867 19.282 1.00 90.62 115 ASN A O 1
ATOM 919 N N . HIS A 1 116 ? -6.264 -6.162 19.548 1.00 91.81 116 HIS A N 1
ATOM 920 C CA . HIS A 1 116 ? -6.176 -5.774 20.950 1.00 91.81 116 HIS A CA 1
ATOM 921 C C . HIS A 1 116 ? -7.406 -6.300 21.708 1.00 91.81 116 HIS A C 1
ATOM 923 O O . HIS A 1 116 ? -8.283 -5.509 22.076 1.00 91.81 116 HIS A O 1
ATOM 929 N N . PRO A 1 117 ? -7.515 -7.627 21.913 1.00 90.25 117 PRO A N 1
ATOM 930 C CA . PRO A 1 117 ? -8.622 -8.209 22.665 1.00 90.25 117 PRO A CA 1
ATOM 931 C C . PRO A 1 117 ? -8.497 -7.878 24.162 1.00 90.25 117 PRO A C 1
ATOM 933 O O . PRO A 1 117 ? -7.406 -7.552 24.634 1.00 90.25 117 PRO A O 1
ATOM 936 N N . CYS A 1 118 ? -9.591 -7.958 24.935 1.00 90.25 118 CYS A N 1
ATOM 937 C CA . CYS A 1 118 ? -9.474 -7.783 26.391 1.00 90.25 118 CYS A CA 1
ATOM 938 C C . CYS A 1 118 ? -8.811 -9.006 27.037 1.00 90.25 118 CYS A C 1
ATOM 940 O O . CYS A 1 118 ? -8.051 -8.843 27.986 1.00 90.25 118 CYS A O 1
ATOM 942 N N . ASN A 1 119 ? -9.068 -10.202 26.497 1.00 85.00 119 ASN A N 1
ATOM 943 C CA . ASN A 1 119 ? -8.474 -11.472 26.911 1.00 85.00 119 ASN A CA 1
ATOM 944 C C . ASN A 1 119 ? -8.151 -12.363 25.700 1.00 85.00 119 ASN A C 1
ATOM 946 O O . ASN A 1 119 ? -8.770 -12.237 24.644 1.00 85.00 119 ASN A O 1
ATOM 950 N N . ASP A 1 120 ? -7.281 -13.357 25.889 1.00 82.19 120 ASP A N 1
ATOM 951 C CA . ASP A 1 120 ? -6.843 -14.306 24.845 1.00 82.19 120 ASP A CA 1
ATOM 952 C C . ASP A 1 120 ? -7.980 -15.119 24.184 1.00 82.19 120 ASP A C 1
ATOM 954 O O . ASP A 1 120 ? -7.776 -15.764 23.152 1.00 82.19 120 ASP A O 1
ATOM 958 N N . HIS A 1 121 ? -9.176 -15.126 24.778 1.00 80.44 121 HIS A N 1
ATOM 959 C CA . HIS A 1 121 ? -10.327 -15.926 24.343 1.00 80.44 121 HIS A CA 1
ATOM 960 C C . HIS A 1 121 ? -11.613 -15.111 24.168 1.00 80.44 121 HIS A C 1
ATOM 962 O O . HIS A 1 121 ? -12.702 -15.687 24.123 1.00 80.44 121 HIS A O 1
ATOM 968 N N . ASP A 1 122 ? -11.513 -13.784 24.086 1.00 84.50 122 ASP A N 1
ATOM 969 C CA . ASP A 1 122 ? -12.695 -12.970 23.827 1.00 84.50 122 ASP A CA 1
ATOM 970 C C . ASP A 1 122 ? -13.220 -13.180 22.406 1.00 84.50 122 ASP A C 1
ATOM 972 O O . ASP A 1 122 ? -12.469 -13.308 21.438 1.00 84.50 122 ASP A O 1
ATOM 976 N N . TYR A 1 123 ? -14.543 -13.177 22.287 1.00 89.00 123 TYR A N 1
ATOM 977 C CA . TYR A 1 123 ? -15.249 -13.265 21.017 1.00 89.00 123 TYR A CA 1
ATOM 978 C C . TYR A 1 123 ? -16.305 -12.164 20.914 1.00 89.00 123 TYR A C 1
ATOM 980 O O . TYR A 1 123 ? -16.697 -11.542 21.905 1.00 89.00 123 TYR A O 1
ATOM 988 N N . TRP A 1 124 ? -16.763 -11.906 19.693 1.00 90.88 124 TRP A N 1
ATOM 989 C CA . TRP A 1 124 ? -17.841 -10.957 19.429 1.00 90.88 124 TR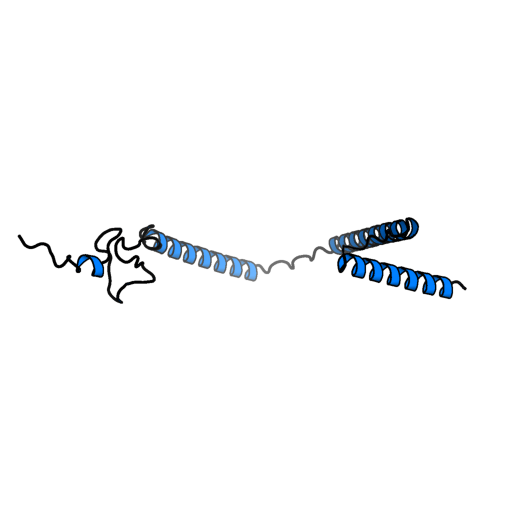P A CA 1
ATOM 990 C C . TRP A 1 124 ? -19.194 -11.608 19.719 1.00 90.88 124 TRP A C 1
ATOM 992 O O . TRP A 1 124 ? -19.498 -12.667 19.171 1.00 90.88 124 TRP A O 1
AT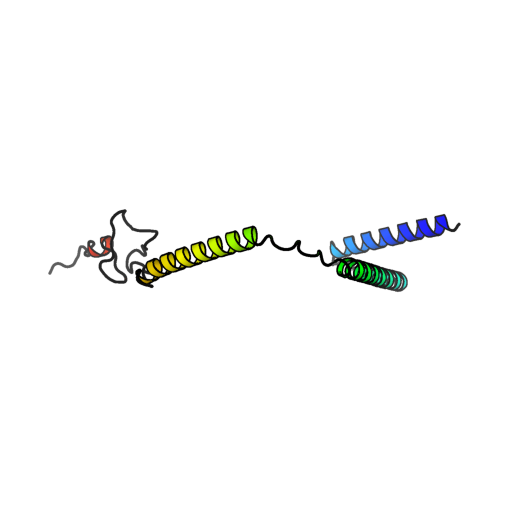OM 1002 N N . VAL A 1 125 ? -19.987 -10.987 20.593 1.00 92.00 125 VAL A N 1
ATOM 1003 C CA . VAL A 1 125 ? -21.367 -11.405 20.905 1.00 92.00 125 VAL A CA 1
ATOM 1004 C C . VAL A 1 125 ? -22.356 -10.693 19.983 1.00 92.00 125 VAL A C 1
ATOM 1006 O O . VAL A 1 125 ? -23.312 -11.301 19.513 1.00 92.00 125 VAL A O 1
ATOM 1009 N N . GLU A 1 126 ? -22.090 -9.417 19.702 1.00 90.62 126 GLU A N 1
ATOM 1010 C CA . GLU A 1 126 ? -22.796 -8.578 18.727 1.00 90.62 126 GLU A CA 1
ATOM 1011 C C . GLU A 1 126 ? -21.759 -7.868 17.839 1.00 90.62 126 GLU A C 1
ATOM 1013 O O . GLU A 1 126 ? -20.555 -7.940 18.110 1.00 90.62 126 GLU A O 1
ATOM 1018 N N . ASP A 1 127 ? -22.212 -7.160 16.801 1.00 89.75 127 ASP A N 1
ATOM 1019 C CA . ASP A 1 127 ? -21.330 -6.479 15.838 1.00 89.75 127 ASP A CA 1
ATOM 1020 C C . ASP A 1 127 ? -20.373 -5.466 16.490 1.00 89.75 127 ASP A C 1
ATOM 1022 O O . ASP A 1 127 ? -19.253 -5.281 16.015 1.00 89.75 127 ASP A O 1
ATOM 1026 N N . ASP A 1 128 ? -20.776 -4.861 17.607 1.00 92.31 128 ASP A N 1
ATOM 1027 C CA . ASP A 1 128 ? -20.002 -3.888 18.376 1.00 92.31 128 ASP A CA 1
ATOM 1028 C C . ASP A 1 128 ? -19.932 -4.233 19.881 1.00 92.31 128 ASP A C 1
ATOM 1030 O O . ASP A 1 128 ? -19.718 -3.348 20.706 1.00 92.31 128 ASP A O 1
ATOM 1034 N N . LEU A 1 129 ? -20.076 -5.507 20.284 1.00 92.44 129 LEU A N 1
ATOM 1035 C CA . LEU A 1 129 ? -19.981 -5.925 21.696 1.00 92.44 129 LEU A CA 1
ATOM 1036 C C . LEU A 1 129 ? -19.126 -7.185 21.890 1.00 92.44 129 LEU A C 1
ATOM 1038 O O . LEU A 1 129 ? -19.432 -8.248 21.348 1.00 92.44 129 LEU A O 1
ATOM 1042 N N . CYS A 1 130 ? -18.091 -7.091 22.730 1.00 92.94 130 CYS A N 1
ATOM 1043 C CA . CYS A 1 130 ? -17.267 -8.240 23.110 1.00 92.94 130 CYS A CA 1
ATOM 1044 C C . CYS A 1 130 ? -17.876 -9.055 24.264 1.00 92.94 130 CYS A C 1
ATOM 1046 O O . CYS A 1 130 ? -18.623 -8.538 25.099 1.00 92.94 130 CYS A O 1
ATOM 1048 N N . SER A 1 131 ? -17.494 -10.330 24.346 1.00 92.44 131 SER A N 1
ATOM 1049 C CA . SER A 1 131 ? -17.931 -11.280 25.376 1.00 92.44 131 SER A CA 1
ATOM 1050 C C . SER A 1 131 ? -17.628 -10.828 26.801 1.00 92.44 131 SER A C 1
ATOM 1052 O O . SER A 1 131 ? -18.463 -11.015 27.684 1.00 92.44 131 SER A O 1
ATOM 1054 N N . ALA A 1 132 ? -16.476 -10.190 27.031 1.00 92.00 132 ALA A N 1
ATOM 1055 C CA . ALA A 1 132 ? -16.113 -9.667 28.345 1.00 92.00 132 ALA A CA 1
ATOM 1056 C C . ALA A 1 132 ? -17.115 -8.600 28.818 1.00 92.00 132 ALA A C 1
ATOM 1058 O O . ALA A 1 132 ? -17.675 -8.698 29.907 1.00 92.00 132 ALA A O 1
ATOM 1059 N N . CYS A 1 133 ? -17.418 -7.613 27.970 1.00 92.12 133 CYS A N 1
ATOM 1060 C CA . CYS A 1 133 ? -18.378 -6.562 28.303 1.00 92.12 133 CYS A CA 1
ATOM 1061 C C . CYS A 1 133 ? -19.823 -7.069 28.357 1.00 92.12 133 CYS A C 1
ATOM 1063 O O . CYS A 1 133 ? -20.597 -6.570 29.166 1.00 92.12 133 CYS A O 1
ATOM 1065 N N . ALA A 1 134 ? -20.184 -8.073 27.553 1.00 91.75 134 ALA A N 1
ATOM 1066 C CA . ALA A 1 134 ? -21.496 -8.713 27.635 1.00 91.75 134 ALA A CA 1
ATOM 1067 C C . ALA A 1 134 ? -21.718 -9.434 28.980 1.00 91.75 134 ALA A C 1
ATOM 1069 O O . ALA A 1 134 ? -22.841 -9.472 29.484 1.00 91.75 134 ALA A O 1
ATOM 1070 N N . ALA A 1 135 ? -20.656 -9.990 29.576 1.00 86.31 135 ALA A N 1
ATOM 1071 C CA . ALA A 1 135 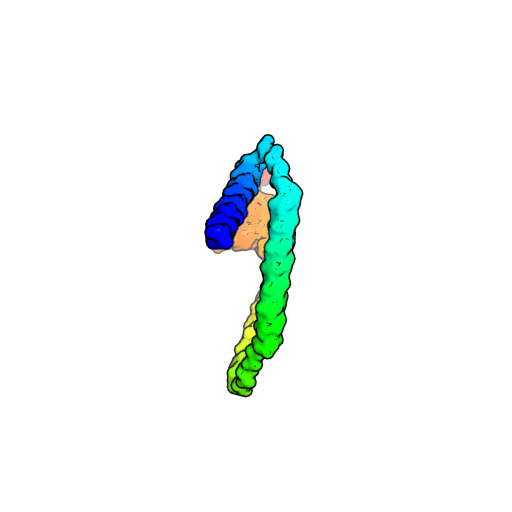? -20.717 -10.669 30.870 1.00 86.31 135 ALA A CA 1
ATOM 1072 C C . ALA A 1 135 ? -20.830 -9.697 32.060 1.00 86.31 135 ALA A C 1
ATOM 1074 O O . ALA A 1 135 ? -21.396 -10.053 33.097 1.00 86.31 135 ALA A O 1
ATOM 1075 N N . HIS A 1 136 ? -20.341 -8.462 31.917 1.00 73.81 136 HIS A N 1
ATOM 1076 C CA . HIS A 1 136 ? -20.479 -7.413 32.925 1.00 73.81 136 HIS A CA 1
ATOM 1077 C C . HIS A 1 136 ? -21.885 -6.790 32.880 1.00 73.81 136 HIS A C 1
ATOM 1079 O O . HIS A 1 136 ? -22.091 -5.703 32.341 1.00 73.81 136 HIS A O 1
ATOM 1085 N N . LYS A 1 137 ? -22.877 -7.461 33.479 1.00 57.84 137 LYS A N 1
ATOM 1086 C CA . LYS A 1 137 ? -24.120 -6.779 33.874 1.00 57.84 137 LYS A CA 1
ATOM 1087 C C . LYS A 1 137 ? -23.785 -5.673 34.889 1.00 57.84 137 LYS A C 1
ATOM 1089 O O . LYS A 1 137 ? -22.940 -5.906 35.752 1.00 57.84 137 LYS A O 1
ATOM 1094 N N . PRO A 1 138 ? -24.439 -4.498 34.837 1.00 52.91 138 PRO A N 1
ATOM 1095 C CA . PRO A 1 138 ? -24.295 -3.511 35.896 1.00 52.91 138 PRO A CA 1
ATOM 1096 C C . PRO A 1 138 ? -24.825 -4.108 37.204 1.00 52.91 138 PRO A C 1
ATOM 1098 O O . PRO A 1 138 ? -25.989 -4.504 37.290 1.00 52.91 138 PRO A O 1
ATOM 1101 N N . GLU A 1 139 ? -23.969 -4.176 38.219 1.00 49.94 139 GLU A N 1
ATOM 1102 C CA . GLU A 1 139 ? -24.392 -4.378 39.602 1.00 49.94 139 GLU A CA 1
ATOM 1103 C C . GLU A 1 139 ? -25.303 -3.198 39.979 1.00 49.94 139 GLU A C 1
ATOM 1105 O O . GLU A 1 139 ? -24.826 -2.090 40.220 1.00 49.94 139 GLU A O 1
ATOM 1110 N N . GLY A 1 140 ? -26.626 -3.387 39.927 1.00 54.28 140 GLY A N 1
ATOM 1111 C CA . GLY A 1 140 ? -27.564 -2.316 40.2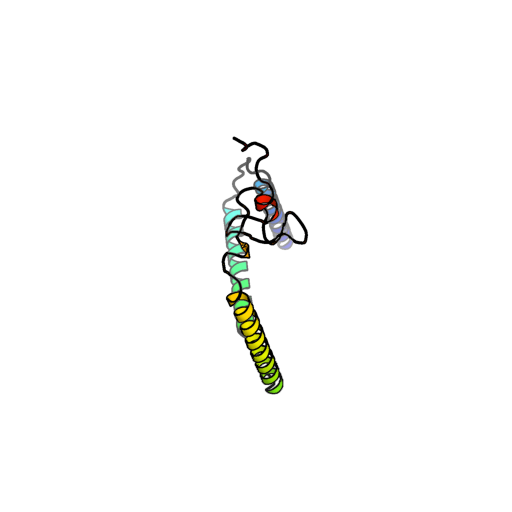79 1.00 54.28 140 GLY A CA 1
ATOM 1112 C C . GLY A 1 140 ? -28.985 -2.370 39.718 1.00 54.28 140 GLY A C 1
ATOM 1113 O O . GLY A 1 140 ? -29.721 -1.411 39.927 1.00 54.28 140 GLY A O 1
ATOM 1114 N N . SER A 1 141 ? -29.413 -3.432 39.030 1.00 48.50 141 SER A N 1
ATOM 1115 C CA . SER A 1 141 ? -30.830 -3.606 38.671 1.00 48.50 141 SER A CA 1
ATOM 1116 C C . SER A 1 141 ? -31.439 -4.819 39.379 1.00 48.50 141 SER A C 1
ATOM 1118 O O . SER A 1 141 ? -31.616 -5.873 38.770 1.00 48.50 141 SER A O 1
ATOM 1120 N N . GLU A 1 142 ? -31.772 -4.658 40.656 1.00 49.81 142 GLU A N 1
ATOM 1121 C CA . GLU A 1 142 ? -32.774 -5.483 41.334 1.00 49.81 142 GLU A CA 1
ATOM 1122 C C . GLU A 1 142 ? -33.881 -4.563 41.861 1.00 49.81 142 GLU A C 1
ATOM 1124 O O . GLU A 1 142 ? -33.619 -3.558 42.523 1.00 49.81 142 GLU A O 1
ATOM 1129 N N . THR A 1 143 ? -35.106 -4.890 41.447 1.00 46.31 143 THR A N 1
ATOM 1130 C CA . THR A 1 143 ? -36.398 -4.407 41.958 1.00 46.31 143 THR A CA 1
ATOM 1131 C C . THR A 1 143 ? -36.657 -4.863 43.381 1.00 46.31 143 THR A C 1
ATOM 1133 O O . THR A 1 143 ? -36.349 -6.046 43.651 1.00 46.31 143 THR A O 1
#

Foldseek 3Di:
DVVVVVVVVVVVLVVVVVVVVVCVVPVPDDDDDDPVNVVVVVVVVVVVVVVVVVVVVVVVVCPPPPPPPDVVNVVVVVVVVVVVVVVVVVVVVVVVVDDPCQQVAAAPPPRAHPVRHPDPDWDDPDSRHIPVVVPDDPPPDDD

Secondary structure (DSSP, 8-state):
-HHHHHHHHHHHHHHHHHHHHHHHH-TT--PPPPHHHHHHHHHHHHHHHHHHHHHHHHHTT---------HHHHHHHHHHHHHHHHHHHHHHHHHHHS-GGGGT---TTT---SSS-SSTT--EEETTEEHHHHH---TT---

Radius of gyration: 36.1 Å; chains: 1; bounding box: 87×64×71 Å

Sequence (143 aa):
MMEELKARNIRAMWNAVNELEDTAMHPGKKKSLSTETLFIAIAAIREIAEQTRHKNTANHRAEPENPPLDAIELAKTAIALQQLKAENEQLRAVITQRDPDFFNRKCRVCGCDWNHPCNDHDYWVEDDLCSACAAHKPEGSET

pLDDT: mean 76.44, std 15.2, range [38.34, 97.31]